Protein AF-A0A4Y1ZFQ8-F1 (afdb_monomer)

pLDDT: mean 80.79, std 16.26, range [36.59, 94.06]

Solvent-accessible surface area (backbone atoms only — not comparable to full-atom values): 6389 Å² total; per-residue (Å²): 120,57,72,33,38,82,96,72,50,52,81,78,64,84,79,82,72,90,57,74,38,73,63,49,75,68,50,59,64,45,49,62,57,51,48,56,48,35,80,74,69,58,71,90,78,86,86,66,82,57,92,57,80,79,56,92,84,35,28,79,52,72,47,91,36,95,84,68,42,76,68,39,11,35,29,41,88,83,43,89,67,49,71,76,59,53,71,81,63,62,66,56,83,80,69,60,128

Mean predicted aligned error: 6.95 Å

Organism: NCBI:txid2078

Nearest PDB structures (foldseek):
  5y37-assembly1_B  TM=9.703E-01  e=4.350E-09  Streptococcus agalactiae NEM316
  3l4s-assembly1_R  TM=9.643E-01  e=1.137E-08  Staphylococcus aureus subsp. aureus MRSA252
  3lc7-assembly1_Q  TM=9.634E-01  e=1.696E-08  Staphylococcus aureus subsp. aureus MRSA252
  3ksz-assembly1_Q  TM=9.686E-01  e=2.970E-08  Staphylococcus aureus subsp. aureus MRSA252
  5ld5-assembly1_B  TM=9.590E-01  e=1.472E-07  Fannyhessea vaginae DSM 15829

InterPro domains:
  IPR020829 Glyceraldehyde 3-phosphate dehydrogenase, catalytic domain [PF02800] (30-78)
  IPR020830 Glyceraldehyde 3-phosphate dehydrogenase, active site [PS00071] (23-30)
  IPR020831 Glyceraldehyde/Erythrose phosphate dehydrogenase family [PR00078] (19-37)
  IPR020831 Glyceraldehyde/Erythrose phosphate dehydrogenase family [PR00078] (46-62)
  IPR020831 Glyceraldehyde/Erythrose phosphate dehydrogenase family [PTHR43148] (2-78)
  IPR036291 NAD(P)-binding domain superfamily [SSF51735] (2-47)

Radius of gyration: 16.67 Å; Cα contacts (8 Å, |Δi|>4): 95; chains: 1; bounding box: 38×34×39 Å

Sequence (97 aa):
MKTVVYNVNNDTLDGSETVISGASCTTNSLAPVAKVLNDKFGIEKGLMTTVHAYTGDQMTLDGPHRGGDLRRARAAAETSFQLLQALQQPLHLLFLN

Secondary structure (DSSP, 8-state):
-EE--TTTSGGG--S--S-EE---HHHHHHHHHHHHHHHHH--S-------PPP-TTS-SSS---TT--TTTTS-TTT----------S-THHHH--

Foldseek 3Di:
DAADAPPQPPVVDPPPDPDYHPDDPVCNVCRVVCRVCCVPPNDPDDWDWDQDQFDPQADCDQDQRPVNPNLSNHNRPPDSSPPRVTCPVPCCSRDPD

Structure (mmCIF, N/CA/C/O backbone):
data_AF-A0A4Y1ZFQ8-F1
#
_entry.id   AF-A0A4Y1ZFQ8-F1
#
loop_
_atom_site.group_PDB
_atom_site.id
_atom_site.type_symbol
_atom_site.label_atom_id
_atom_site.label_alt_id
_atom_site.label_comp_id
_atom_site.label_asym_id
_atom_site.label_entity_id
_atom_site.label_seq_id
_atom_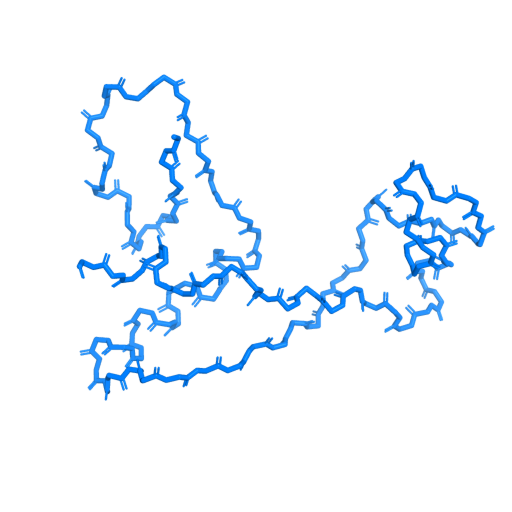site.pdbx_PDB_ins_code
_atom_site.Cartn_x
_atom_site.Cartn_y
_atom_site.Cartn_z
_atom_site.occupancy
_atom_site.B_iso_or_equiv
_atom_site.auth_seq_id
_atom_site.auth_comp_id
_atom_site.auth_asym_id
_atom_site.auth_atom_id
_atom_site.pdbx_PDB_model_num
ATOM 1 N N . MET A 1 1 ? 2.600 10.980 12.683 1.00 78.19 1 MET A N 1
ATOM 2 C CA . MET A 1 1 ? 1.833 11.235 11.445 1.00 78.19 1 MET A CA 1
ATOM 3 C C . MET A 1 1 ? 0.748 10.179 11.356 1.00 78.19 1 MET A C 1
ATOM 5 O O . MET A 1 1 ? 1.088 9.001 11.386 1.00 78.19 1 MET A O 1
ATOM 9 N N . LYS A 1 2 ? -0.528 10.580 11.325 1.00 83.88 2 LYS A N 1
ATOM 10 C CA . LYS A 1 2 ? -1.650 9.635 11.214 1.00 83.88 2 LYS A CA 1
ATOM 11 C C . LYS A 1 2 ? -1.730 9.104 9.774 1.00 83.88 2 LYS A C 1
ATOM 13 O O . LYS A 1 2 ? -1.509 9.872 8.836 1.00 83.88 2 LYS A O 1
ATOM 18 N N . THR A 1 3 ? -1.994 7.806 9.610 1.00 88.12 3 THR A N 1
ATOM 19 C CA . THR A 1 3 ? -2.207 7.166 8.299 1.00 88.12 3 THR A CA 1
ATOM 20 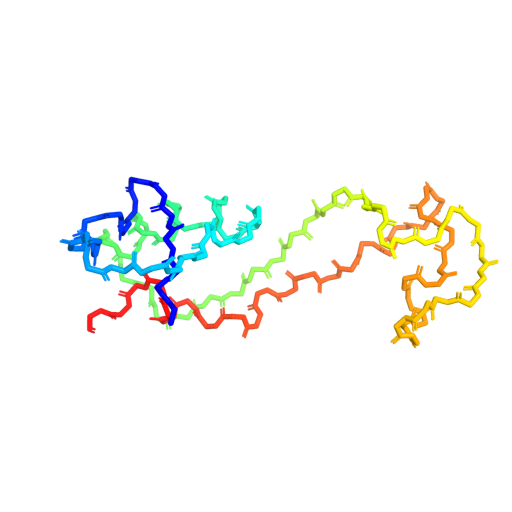C C . THR A 1 3 ? -3.682 6.841 8.152 1.00 88.12 3 THR A C 1
ATOM 22 O O . THR A 1 3 ? -4.236 6.119 8.979 1.00 88.12 3 THR A O 1
ATOM 25 N N . VAL A 1 4 ? -4.309 7.379 7.113 1.00 89.75 4 VAL A N 1
ATOM 26 C CA . VAL A 1 4 ? -5.760 7.366 6.961 1.00 89.75 4 VAL A CA 1
ATOM 27 C C . VAL A 1 4 ? -6.155 6.716 5.647 1.00 89.75 4 VAL A C 1
ATOM 29 O O . VAL A 1 4 ? -5.660 7.081 4.582 1.00 89.75 4 VAL A O 1
ATOM 32 N N . VAL A 1 5 ? -7.090 5.777 5.747 1.00 89.56 5 VAL A N 1
ATOM 33 C CA . VAL A 1 5 ? -7.863 5.213 4.647 1.00 89.56 5 VAL A CA 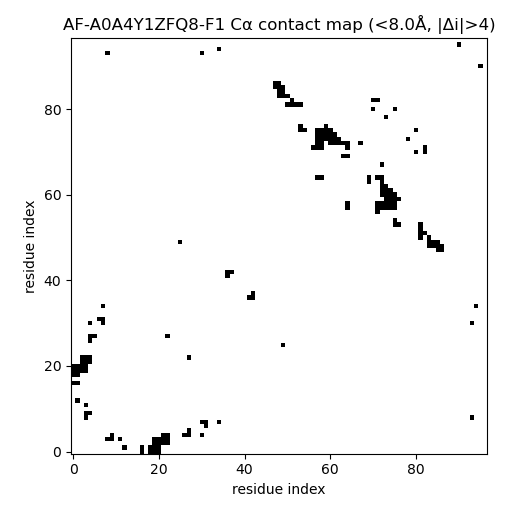1
ATOM 34 C C . VAL A 1 5 ? -9.306 5.677 4.818 1.00 89.56 5 VAL A C 1
ATOM 36 O O . VAL A 1 5 ? -9.946 5.456 5.850 1.00 89.56 5 VAL A O 1
ATOM 39 N N . TYR A 1 6 ? -9.820 6.344 3.791 1.00 90.44 6 TYR A N 1
ATOM 40 C CA . TYR A 1 6 ? -11.170 6.894 3.808 1.00 90.44 6 TYR A CA 1
ATOM 41 C C . TYR A 1 6 ? -12.227 5.785 3.959 1.00 90.44 6 TYR A C 1
ATOM 43 O O . TYR A 1 6 ? -12.099 4.721 3.357 1.00 90.44 6 TYR A O 1
ATOM 51 N N . ASN A 1 7 ? -13.262 6.030 4.767 1.00 89.06 7 ASN A N 1
ATOM 52 C CA . ASN A 1 7 ? -14.303 5.075 5.179 1.00 89.06 7 ASN A CA 1
ATOM 53 C C . ASN A 1 7 ? -13.817 3.844 5.969 1.00 89.06 7 ASN A C 1
ATOM 55 O O . ASN A 1 7 ? -14.602 2.924 6.205 1.00 89.06 7 ASN A O 1
ATOM 59 N N . VAL A 1 8 ? -12.550 3.810 6.393 1.00 88.31 8 VAL A N 1
ATOM 60 C CA . VAL A 1 8 ? -12.008 2.740 7.245 1.00 88.31 8 VAL A CA 1
ATOM 61 C C . VAL A 1 8 ? -11.636 3.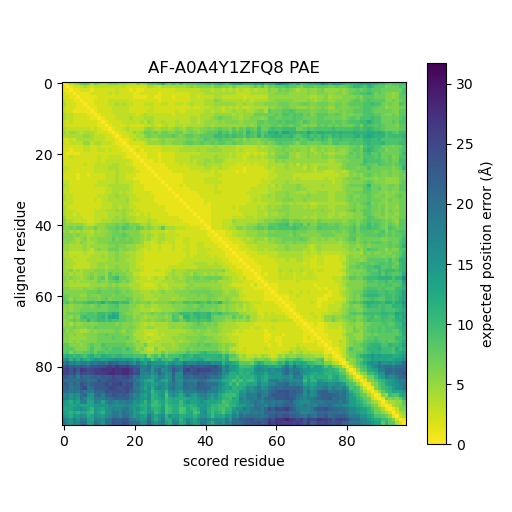276 8.624 1.00 88.31 8 VAL A C 1
ATOM 63 O O . VAL A 1 8 ? -12.081 2.699 9.611 1.00 88.31 8 VAL A O 1
ATOM 66 N N . ASN A 1 9 ? -10.841 4.351 8.687 1.00 89.06 9 ASN A N 1
ATOM 67 C CA . ASN A 1 9 ? -10.334 4.933 9.941 1.00 89.06 9 ASN A CA 1
ATOM 68 C C . ASN A 1 9 ? -10.198 6.472 9.888 1.00 89.06 9 ASN A C 1
ATOM 70 O O . ASN A 1 9 ? -9.376 7.069 10.587 1.00 89.06 9 ASN A O 1
ATOM 74 N N . ASN A 1 10 ? -10.949 7.138 9.007 1.00 88.62 10 ASN A N 1
ATOM 75 C CA . ASN A 1 10 ? -10.903 8.598 8.845 1.00 88.62 10 ASN A CA 1
ATOM 76 C C . ASN A 1 10 ? -11.534 9.376 10.009 1.00 88.62 10 ASN A C 1
ATOM 78 O O . ASN A 1 10 ? -11.353 10.584 10.098 1.00 88.62 10 ASN A O 1
ATOM 82 N N . ASP A 1 11 ? -12.264 8.693 10.880 1.00 90.81 11 ASP A N 1
ATOM 83 C CA . ASP A 1 11 ? -12.769 9.177 12.164 1.00 90.81 11 ASP A CA 1
ATOM 84 C C . ASP A 1 11 ? -11.660 9.435 13.198 1.00 90.81 11 ASP A C 1
ATOM 86 O O . ASP A 1 11 ? -11.875 10.162 14.162 1.00 90.81 11 ASP A O 1
ATOM 90 N N . THR A 1 12 ? -10.452 8.904 12.983 1.00 87.94 12 THR A N 1
ATOM 91 C CA . THR A 1 12 ? -9.287 9.154 13.851 1.00 87.94 12 THR A CA 1
ATOM 92 C C . THR A 1 12 ? -8.689 10.556 13.699 1.00 87.94 12 THR A C 1
ATOM 94 O O . THR A 1 12 ? -7.794 10.921 14.468 1.00 87.94 12 THR A O 1
ATOM 97 N N . LEU A 1 13 ? -9.145 11.329 12.708 1.00 89.31 13 LEU A N 1
ATOM 98 C CA . LEU A 1 13 ? -8.715 12.705 12.478 1.00 89.31 13 LEU A CA 1
ATOM 99 C C . LEU A 1 13 ? -9.491 13.657 13.389 1.00 89.31 13 LEU A C 1
ATOM 101 O O . LEU A 1 13 ? -10.711 13.758 13.292 1.00 89.31 13 LEU A O 1
ATOM 105 N N . ASP A 1 14 ? -8.768 14.371 14.249 1.00 90.75 14 ASP A N 1
ATOM 106 C CA . ASP A 1 14 ? -9.339 15.347 15.188 1.00 90.75 14 ASP A CA 1
ATOM 107 C C . ASP A 1 14 ? -9.183 16.801 14.698 1.00 90.75 14 ASP A C 1
ATOM 109 O O . ASP A 1 14 ? -9.738 17.725 15.293 1.00 90.75 14 ASP A O 1
ATOM 113 N N . GLY A 1 15 ? -8.471 17.009 13.585 1.00 89.75 15 GLY A N 1
ATOM 114 C CA . GLY A 1 15 ? -8.256 18.314 12.964 1.00 89.75 15 GLY A CA 1
ATOM 115 C C . GLY A 1 15 ? -7.091 19.098 13.566 1.00 89.75 15 GLY A C 1
ATOM 116 O O . GLY A 1 15 ? -6.778 20.182 13.073 1.00 89.75 15 GLY A O 1
ATOM 117 N N . SER A 1 16 ? -6.427 18.571 14.600 1.00 93.81 16 SER A N 1
ATOM 118 C CA . SER A 1 16 ? -5.196 19.152 15.148 1.00 93.81 16 SER A CA 1
ATOM 119 C C . SER A 1 16 ? -3.955 18.799 14.321 1.00 93.81 16 SER A C 1
ATOM 121 O O . SER A 1 16 ? -2.879 19.370 14.523 1.00 93.81 16 SER A O 1
ATOM 123 N N . GLU A 1 17 ? -4.074 17.852 13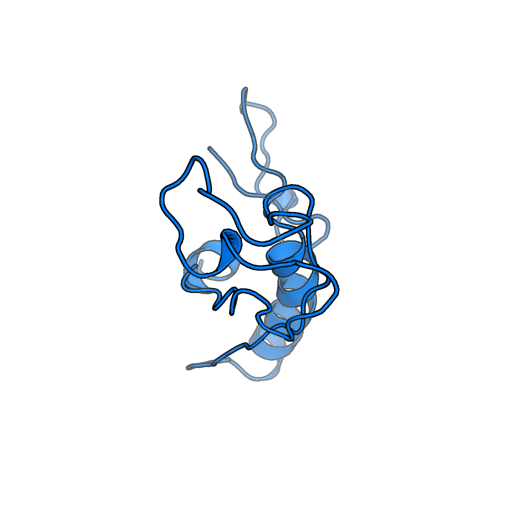.388 1.00 90.50 17 GLU A N 1
ATOM 124 C CA . GLU A 1 17 ? -2.949 17.340 12.626 1.00 90.50 17 GLU A CA 1
ATOM 125 C C . GLU A 1 17 ? -2.522 18.310 11.530 1.00 90.50 17 GLU A C 1
ATOM 127 O O . GLU A 1 17 ? -3.290 18.705 10.657 1.00 90.50 17 GLU A O 1
ATOM 132 N N . THR A 1 18 ? -1.233 18.620 11.514 1.00 93.94 18 THR A N 1
ATOM 133 C CA . THR A 1 18 ? -0.620 19.448 10.471 1.00 93.94 18 THR A CA 1
ATOM 134 C C . THR A 1 18 ? -0.172 18.633 9.259 1.00 93.94 18 THR A C 1
ATOM 136 O O . THR A 1 18 ? -0.052 19.172 8.162 1.00 93.94 18 THR A O 1
ATOM 139 N N . VAL A 1 19 ? 0.087 17.333 9.444 1.00 93.19 19 VAL A N 1
ATOM 140 C CA . VAL A 1 19 ? 0.545 16.415 8.393 1.00 93.19 19 VAL A CA 1
ATOM 141 C C . VAL A 1 19 ? -0.079 15.035 8.591 1.00 93.19 19 VAL A C 1
ATOM 143 O O . VAL A 1 19 ? 0.051 14.418 9.655 1.00 93.19 19 VAL A O 1
ATOM 146 N N . ILE A 1 20 ? -0.695 14.523 7.525 1.00 90.75 20 ILE A N 1
ATOM 147 C CA . ILE A 1 20 ? -1.317 13.197 7.460 1.00 90.75 20 ILE A CA 1
ATOM 148 C C . ILE A 1 20 ? -0.788 12.406 6.256 1.00 90.75 20 ILE A C 1
ATOM 150 O O . ILE A 1 20 ? -0.341 12.985 5.267 1.00 90.75 20 ILE A O 1
ATOM 154 N N . SER A 1 21 ? -0.854 11.077 6.331 1.00 89.75 21 SER A N 1
ATOM 155 C CA . SER A 1 21 ? -0.583 10.175 5.209 1.00 89.75 21 SER A CA 1
ATOM 156 C C . SER A 1 21 ? -1.887 9.560 4.710 1.00 89.75 21 SER A C 1
ATOM 158 O O . SER A 1 21 ? -2.613 8.952 5.489 1.00 89.75 21 SER A O 1
ATOM 160 N N . GLY A 1 22 ? -2.160 9.648 3.408 1.00 89.50 22 GLY A N 1
ATOM 161 C CA . GLY A 1 22 ? -3.301 8.975 2.763 1.00 89.50 22 GLY A CA 1
ATOM 162 C C . GLY A 1 22 ? -3.093 7.476 2.504 1.00 89.50 22 GLY A C 1
ATOM 163 O O . GLY A 1 22 ? -3.794 6.889 1.679 1.00 89.50 22 GLY A O 1
ATOM 164 N N . ALA A 1 23 ? -2.096 6.870 3.156 1.00 89.06 23 ALA A N 1
ATOM 165 C CA . ALA A 1 23 ? -1.642 5.505 2.919 1.00 89.06 23 ALA A CA 1
ATOM 166 C C . ALA A 1 23 ? -1.185 5.244 1.465 1.00 89.06 23 ALA A C 1
ATOM 168 O O . ALA A 1 23 ? -1.028 6.155 0.652 1.00 89.06 23 ALA A O 1
ATOM 169 N N . SER A 1 24 ? -0.902 3.979 1.146 1.00 87.88 24 SER A N 1
ATOM 170 C CA . SER A 1 24 ? -0.545 3.545 -0.213 1.00 87.88 24 SER A CA 1
ATOM 171 C C . SER A 1 24 ? -1.776 3.090 -1.008 1.00 87.88 24 SER A C 1
ATOM 173 O O . SER A 1 24 ? -2.821 2.790 -0.426 1.00 87.88 24 SER A O 1
ATOM 175 N N . CYS A 1 25 ? -1.655 2.968 -2.334 1.00 88.44 25 CYS A N 1
ATOM 176 C CA . CYS A 1 25 ? -2.693 2.377 -3.193 1.00 88.44 25 CYS A CA 1
ATOM 177 C C . CYS A 1 25 ? -3.090 0.964 -2.730 1.00 88.44 25 CYS A C 1
ATOM 179 O O . CYS A 1 25 ? -4.272 0.666 -2.562 1.00 88.44 25 CYS A O 1
ATOM 181 N N . THR A 1 26 ? -2.100 0.119 -2.441 1.00 85.88 26 THR A N 1
ATOM 182 C CA . THR A 1 26 ? -2.300 -1.256 -1.970 1.00 85.88 26 THR A CA 1
ATOM 183 C C . THR A 1 26 ? -2.994 -1.288 -0.607 1.00 85.88 26 THR A C 1
ATOM 185 O O . THR A 1 26 ? -3.883 -2.106 -0.380 1.00 85.88 26 THR A O 1
ATOM 188 N N . THR A 1 27 ? -2.650 -0.360 0.291 1.00 86.56 27 THR A N 1
ATOM 189 C CA . THR A 1 27 ? -3.312 -0.225 1.596 1.00 86.56 27 THR A CA 1
ATOM 190 C C . THR A 1 27 ? -4.782 0.152 1.444 1.00 86.56 27 THR A C 1
ATOM 192 O O . THR A 1 27 ? -5.632 -0.483 2.058 1.00 86.56 27 THR A O 1
ATOM 195 N N . ASN A 1 28 ? -5.089 1.137 0.596 1.00 87.81 28 ASN A N 1
ATOM 196 C CA . ASN A 1 28 ? -6.466 1.554 0.331 1.00 87.81 28 ASN A CA 1
ATOM 197 C C . ASN A 1 28 ? -7.304 0.424 -0.292 1.00 87.81 28 ASN A C 1
ATOM 199 O O . ASN A 1 28 ? -8.490 0.315 -0.002 1.00 87.81 28 ASN A O 1
ATOM 203 N N . SER A 1 29 ? -6.693 -0.443 -1.107 1.00 87.62 29 SER A N 1
ATOM 204 C CA . SER A 1 29 ? -7.376 -1.607 -1.682 1.00 87.62 29 SER A CA 1
ATOM 205 C C . SER A 1 29 ? -7.639 -2.716 -0.655 1.00 87.62 29 SER A C 1
ATOM 207 O O . SER A 1 29 ? -8.738 -3.267 -0.624 1.00 87.62 29 SER A O 1
ATOM 209 N N . LEU A 1 30 ? -6.663 -3.042 0.201 1.00 88.88 30 LEU A N 1
ATOM 210 C CA . LEU A 1 30 ? -6.798 -4.151 1.153 1.00 88.88 30 LEU A CA 1
ATOM 211 C C . LEU A 1 30 ? -7.639 -3.790 2.380 1.00 88.88 30 LEU A C 1
ATOM 213 O O . LEU A 1 30 ? -8.377 -4.631 2.892 1.00 88.88 30 LEU A O 1
ATOM 217 N N . ALA A 1 31 ? -7.511 -2.562 2.877 1.00 88.25 31 ALA A N 1
ATOM 218 C CA . ALA A 1 31 ? -8.082 -2.165 4.153 1.00 88.25 31 ALA A CA 1
ATOM 219 C C . ALA A 1 31 ? -9.606 -2.406 4.294 1.00 88.25 31 ALA A C 1
ATOM 221 O O . ALA A 1 31 ? -10.007 -3.020 5.283 1.00 88.25 31 ALA A O 1
ATOM 222 N N . P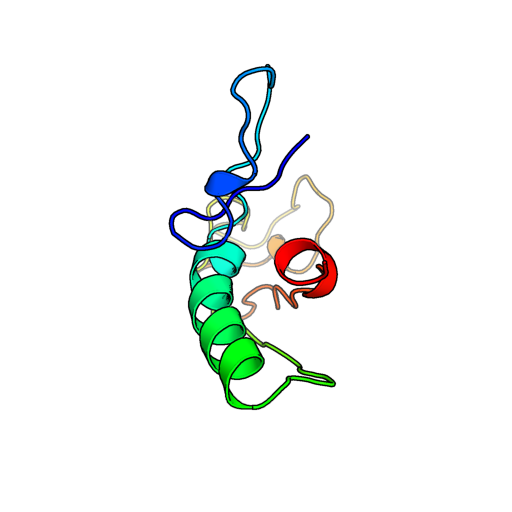RO A 1 32 ? -10.479 -2.025 3.341 1.00 90.56 32 PRO A N 1
ATOM 223 C CA . PRO A 1 32 ? -11.914 -2.292 3.477 1.00 90.56 32 PRO A CA 1
ATOM 224 C C . PRO A 1 32 ? -12.238 -3.794 3.498 1.00 90.56 32 PRO A C 1
ATOM 226 O O . PRO A 1 32 ? -13.109 -4.226 4.251 1.00 90.56 32 PRO A O 1
ATOM 229 N N . VAL A 1 33 ? -11.508 -4.605 2.724 1.00 90.56 33 VAL A N 1
ATOM 230 C CA . VAL A 1 33 ? -11.691 -6.065 2.689 1.00 90.56 33 VAL A CA 1
ATOM 231 C C . VAL A 1 33 ? -11.286 -6.685 4.025 1.00 90.56 33 VAL A C 1
ATOM 233 O O . VAL A 1 33 ? -12.049 -7.452 4.613 1.00 90.56 33 VAL A O 1
ATOM 236 N N . ALA A 1 34 ? -10.109 -6.314 4.532 1.00 88.62 34 ALA A N 1
ATOM 237 C CA . ALA A 1 34 ? -9.609 -6.785 5.817 1.00 88.62 34 ALA A CA 1
ATOM 238 C C . ALA A 1 34 ? -10.532 -6.381 6.975 1.00 88.62 34 ALA A C 1
ATOM 240 O O . ALA A 1 34 ? -10.806 -7.215 7.836 1.00 88.62 34 ALA A O 1
ATOM 241 N N . LYS A 1 35 ? -11.070 -5.152 6.960 1.00 88.06 35 LYS A N 1
ATOM 242 C CA . LYS A 1 35 ? -12.018 -4.669 7.972 1.00 88.06 35 LYS A CA 1
ATOM 243 C C . LYS A 1 35 ? -13.256 -5.558 8.055 1.00 88.06 35 LYS A C 1
ATOM 245 O O . LYS A 1 35 ? -13.591 -6.049 9.125 1.00 88.06 35 LYS A O 1
ATOM 250 N N . VAL A 1 36 ? -13.915 -5.803 6.921 1.00 90.94 36 VAL A N 1
ATOM 251 C CA . VAL A 1 36 ? -15.149 -6.606 6.880 1.00 90.94 36 VAL A CA 1
ATOM 252 C C . VAL A 1 36 ? -14.894 -8.038 7.343 1.00 90.94 36 VAL A C 1
ATOM 254 O O . VAL A 1 36 ? -15.682 -8.585 8.111 1.00 90.94 36 VAL A O 1
ATOM 257 N N . LEU A 1 37 ? -13.794 -8.646 6.894 1.00 89.75 37 LEU A N 1
ATOM 258 C CA . LEU A 1 37 ? -13.433 -10.004 7.290 1.00 89.75 37 LEU A CA 1
ATOM 259 C C . LEU A 1 37 ? -13.115 -10.095 8.788 1.00 89.75 37 LEU A C 1
ATOM 261 O O . LEU A 1 37 ? -13.581 -11.018 9.452 1.00 89.75 37 LEU A O 1
ATOM 265 N N . ASN A 1 38 ? -12.373 -9.128 9.329 1.00 89.44 38 ASN A N 1
ATOM 266 C CA . ASN A 1 38 ? -12.038 -9.100 10.746 1.00 89.44 38 ASN A CA 1
ATOM 267 C C . ASN A 1 38 ? -13.274 -8.867 11.626 1.00 89.44 38 ASN A C 1
ATOM 269 O O . ASN A 1 38 ? -13.489 -9.619 12.570 1.00 89.44 38 ASN A O 1
ATOM 273 N N . ASP A 1 39 ? -14.124 -7.897 11.276 1.00 89.44 39 ASP A N 1
ATOM 274 C CA . ASP A 1 39 ? -15.330 -7.551 12.042 1.00 89.44 39 ASP A CA 1
ATOM 275 C C . ASP A 1 39 ? -16.356 -8.700 12.083 1.00 89.44 39 ASP A C 1
ATOM 277 O O . ASP A 1 39 ? -17.162 -8.787 13.009 1.00 89.44 39 ASP A O 1
ATOM 281 N N . LYS A 1 40 ? -16.370 -9.569 11.062 1.00 94.06 40 LYS A N 1
ATOM 282 C CA . LYS A 1 40 ? -17.329 -10.681 10.949 1.00 94.06 40 LYS A CA 1
ATOM 283 C C . LYS A 1 40 ? -16.793 -12.020 11.435 1.00 94.06 40 LYS A C 1
ATOM 285 O O . LYS A 1 40 ? -17.573 -12.803 11.970 1.00 94.06 40 LYS A O 1
ATOM 290 N N . PHE A 1 41 ? -15.512 -12.298 11.213 1.00 91.44 41 PHE A N 1
ATOM 291 C CA . PHE A 1 41 ? -14.952 -13.637 11.406 1.00 91.44 41 PHE A CA 1
ATOM 292 C C . PHE A 1 41 ? -13.745 -13.669 12.346 1.00 91.44 41 PHE A C 1
ATOM 294 O O . PHE A 1 41 ? -13.432 -14.736 12.860 1.00 91.44 41 PHE A O 1
ATOM 301 N N . GLY A 1 42 ? -13.102 -12.524 12.597 1.00 89.75 42 GLY A N 1
ATOM 302 C CA . GLY A 1 42 ? -11.844 -12.436 13.337 1.00 89.75 42 GLY A CA 1
ATOM 303 C C . GLY A 1 42 ? -10.669 -12.987 12.526 1.00 89.75 42 GLY A C 1
ATOM 304 O O . GLY A 1 42 ? -10.582 -14.184 12.261 1.00 89.75 42 GLY A O 1
ATOM 305 N N . ILE A 1 43 ? -9.739 -12.122 12.115 1.00 84.94 43 ILE A N 1
ATOM 306 C CA . ILE A 1 43 ? -8.519 -12.555 11.420 1.00 84.94 43 ILE A CA 1
ATOM 307 C C . ILE A 1 43 ? -7.403 -12.730 12.450 1.00 84.94 43 ILE A C 1
ATOM 309 O O . ILE A 1 43 ? -6.940 -11.755 13.033 1.00 84.94 43 ILE A O 1
ATOM 313 N N . GLU A 1 44 ? -6.899 -13.954 12.620 1.00 85.12 44 GLU A N 1
ATOM 314 C CA . GLU A 1 44 ? -5.707 -14.186 13.448 1.00 85.12 44 GLU A CA 1
ATOM 315 C C . GLU A 1 44 ? -4.407 -13.894 12.685 1.00 85.12 44 GLU A C 1
ATOM 317 O O . GLU A 1 44 ? -3.490 -13.261 13.210 1.00 85.12 44 GLU A O 1
ATOM 322 N N . LYS A 1 45 ? -4.298 -14.381 11.441 1.00 82.38 45 LYS A N 1
ATOM 323 C CA . LYS A 1 45 ? -3.111 -14.250 10.579 1.00 82.38 45 LYS A CA 1
ATOM 324 C C . LYS A 1 45 ? -3.523 -14.246 9.107 1.00 82.38 45 LYS A C 1
ATOM 326 O O . LYS A 1 45 ? -4.487 -14.905 8.730 1.00 82.38 45 LYS A O 1
ATOM 331 N N . GLY A 1 46 ? -2.758 -13.554 8.262 1.00 79.62 46 GLY A N 1
ATOM 332 C CA . GLY A 1 46 ? -2.988 -13.517 6.819 1.00 79.62 46 GLY A CA 1
ATOM 333 C C . GLY A 1 46 ? -1.725 -13.161 6.039 1.00 79.62 46 GLY A C 1
ATOM 334 O O . GLY A 1 46 ? -0.864 -12.435 6.531 1.00 79.62 46 GLY A O 1
ATOM 335 N N . LEU A 1 47 ? -1.626 -13.681 4.817 1.00 83.50 47 LEU A N 1
ATOM 336 C CA . LEU A 1 47 ? -0.602 -13.321 3.838 1.00 83.50 47 LEU A CA 1
ATOM 337 C C . LEU A 1 47 ? -1.301 -12.720 2.622 1.00 83.50 47 LEU A C 1
ATOM 339 O O . LEU A 1 47 ? -2.299 -13.261 2.150 1.00 83.50 47 LEU A O 1
ATOM 343 N N . MET A 1 48 ? -0.773 -11.611 2.110 1.00 80.75 48 MET A N 1
ATOM 344 C CA . MET A 1 48 ? -1.308 -10.939 0.930 1.00 80.75 48 MET A CA 1
ATOM 345 C C . MET A 1 48 ? -0.209 -10.803 -0.117 1.00 80.75 48 MET A C 1
ATOM 347 O O . MET A 1 48 ? 0.918 -10.417 0.192 1.00 80.75 48 MET A O 1
ATOM 351 N N . THR A 1 49 ? -0.553 -11.127 -1.359 1.00 81.62 49 THR A N 1
ATOM 352 C CA . THR A 1 49 ? 0.272 -10.869 -2.538 1.00 81.62 49 THR A CA 1
ATOM 353 C C . THR A 1 49 ? -0.537 -10.018 -3.501 1.00 81.62 49 THR A C 1
ATOM 355 O O . THR A 1 49 ? -1.676 -10.358 -3.813 1.00 81.62 49 THR A O 1
ATOM 358 N N . THR A 1 50 ? 0.049 -8.916 -3.962 1.00 79.94 50 THR A N 1
ATOM 359 C CA . THR A 1 50 ? -0.561 -8.046 -4.966 1.00 79.94 50 THR A CA 1
ATOM 360 C C . THR A 1 50 ? 0.128 -8.245 -6.307 1.00 79.94 50 THR A C 1
ATOM 362 O O . THR A 1 50 ? 1.358 -8.252 -6.393 1.00 79.94 50 THR A O 1
ATOM 365 N N . VAL A 1 51 ? -0.671 -8.407 -7.357 1.00 86.00 51 VAL A N 1
ATOM 366 C CA . VAL A 1 51 ? -0.200 -8.316 -8.737 1.00 86.00 51 VAL A CA 1
ATOM 367 C C . VAL A 1 51 ? -0.389 -6.864 -9.151 1.00 86.00 51 VAL A C 1
ATOM 369 O O . VAL A 1 51 ? -1.496 -6.430 -9.460 1.00 86.00 51 VAL A O 1
ATOM 372 N N . HIS A 1 52 ? 0.691 -6.093 -9.068 1.00 85.06 52 HIS A N 1
ATOM 373 C CA . HIS A 1 52 ? 0.666 -4.647 -9.270 1.00 85.06 52 HIS A CA 1
ATOM 374 C C . HIS A 1 52 ? 1.100 -4.270 -10.696 1.00 85.06 52 HIS A C 1
ATOM 376 O O . HIS A 1 52 ? 1.954 -4.924 -11.296 1.00 85.06 52 HIS A O 1
ATOM 382 N N . ALA A 1 53 ? 0.544 -3.191 -11.248 1.00 86.38 53 ALA A N 1
ATOM 383 C CA . ALA A 1 53 ? 1.066 -2.606 -12.483 1.00 86.38 53 ALA A CA 1
ATOM 384 C C . ALA A 1 53 ? 2.490 -2.062 -12.263 1.00 86.38 53 ALA A C 1
ATOM 386 O O . ALA A 1 53 ? 2.844 -1.688 -11.141 1.00 86.38 53 ALA A O 1
ATOM 387 N N . TYR A 1 54 ? 3.318 -1.981 -13.305 1.00 86.19 54 TYR A N 1
ATOM 388 C CA . TYR A 1 54 ? 4.603 -1.303 -13.143 1.00 86.19 54 TYR A CA 1
ATOM 389 C C . TYR A 1 54 ? 4.394 0.194 -12.865 1.00 86.19 54 TYR A C 1
ATOM 391 O O . TYR A 1 54 ? 3.367 0.776 -13.221 1.00 86.19 54 TYR A O 1
ATOM 399 N N . THR A 1 55 ? 5.356 0.827 -12.200 1.00 89.25 55 THR A N 1
ATOM 400 C CA . THR A 1 55 ? 5.280 2.254 -11.837 1.00 89.25 55 THR A CA 1
ATOM 401 C C . THR A 1 55 ? 6.473 3.030 -12.385 1.00 89.25 55 THR A C 1
ATOM 403 O O . THR A 1 55 ? 7.451 2.438 -12.833 1.00 89.25 55 THR A O 1
ATOM 406 N N . GLY A 1 56 ? 6.420 4.365 -12.323 1.00 88.06 56 GLY A N 1
ATOM 407 C CA . GLY A 1 56 ? 7.505 5.235 -12.798 1.00 88.06 56 GLY A CA 1
ATOM 408 C C . GLY A 1 56 ? 8.816 5.133 -12.008 1.00 88.06 56 GLY A C 1
ATOM 409 O O . GLY A 1 56 ? 9.808 5.729 -12.408 1.00 88.06 56 GLY A O 1
ATOM 410 N N . ASP A 1 57 ? 8.834 4.392 -10.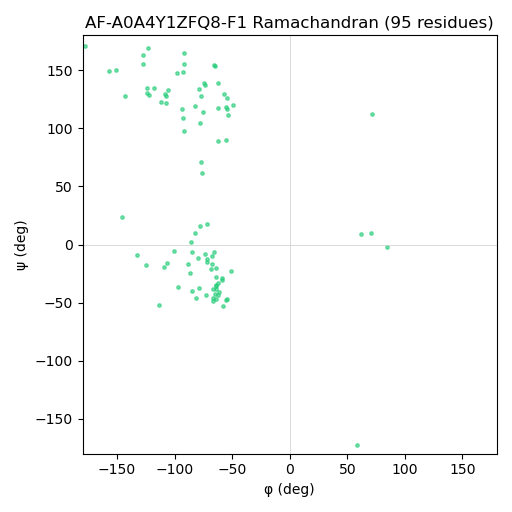898 1.00 89.06 57 ASP A N 1
ATOM 411 C CA . ASP A 1 57 ? 10.063 4.089 -10.162 1.00 89.06 57 ASP A CA 1
ATOM 412 C C . ASP A 1 57 ? 10.807 2.863 -10.729 1.00 89.06 57 ASP A C 1
ATOM 414 O O . ASP A 1 57 ? 11.914 2.565 -10.295 1.00 89.06 57 ASP A O 1
ATOM 418 N N . GLN A 1 58 ? 10.237 2.140 -11.697 1.00 88.31 58 GLN A N 1
ATOM 419 C CA . GLN A 1 58 ? 10.941 1.075 -12.418 1.00 88.31 58 GLN A CA 1
ATOM 420 C C . GLN A 1 58 ? 11.595 1.620 -13.690 1.00 88.31 58 GLN A C 1
ATOM 422 O O . GLN A 1 58 ? 11.081 2.541 -14.327 1.00 88.31 58 GLN A O 1
ATOM 427 N N . MET A 1 59 ? 12.727 1.033 -14.076 1.00 89.75 59 MET A N 1
ATOM 428 C CA . MET A 1 59 ? 13.441 1.439 -15.284 1.00 89.75 59 MET A CA 1
ATOM 429 C C . MET A 1 59 ? 12.698 0.969 -16.544 1.00 89.75 59 MET A C 1
ATOM 431 O O . MET A 1 59 ? 12.216 -0.159 -16.619 1.00 89.75 59 MET A O 1
ATOM 435 N N . THR A 1 60 ? 12.603 1.823 -17.565 1.00 91.25 60 THR A N 1
ATOM 436 C CA . THR A 1 60 ? 11.952 1.462 -18.839 1.00 91.25 60 THR A CA 1
ATOM 437 C C . THR A 1 60 ? 12.724 0.380 -19.593 1.00 91.25 60 THR A C 1
ATOM 439 O O . THR A 1 60 ? 12.122 -0.528 -20.158 1.00 91.25 60 THR A O 1
ATOM 442 N N . LEU A 1 61 ? 14.052 0.451 -19.546 1.00 91.38 61 LEU A N 1
ATOM 443 C CA . LEU A 1 61 ? 14.997 -0.555 -20.023 1.00 91.38 61 LEU A CA 1
ATOM 444 C C . LEU A 1 61 ? 15.977 -0.888 -18.896 1.00 91.38 61 LEU A C 1
ATOM 446 O O . LEU A 1 61 ? 16.110 -0.115 -17.951 1.00 91.38 61 LEU A O 1
ATOM 450 N N . ASP A 1 62 ? 16.682 -2.011 -19.004 1.00 92.62 62 ASP A N 1
ATOM 451 C CA . ASP A 1 62 ? 17.668 -2.422 -18.002 1.00 92.62 62 ASP A CA 1
ATOM 452 C C . ASP A 1 62 ? 18.718 -1.322 -17.751 1.00 92.62 62 ASP A C 1
ATOM 454 O O . ASP A 1 62 ? 19.375 -0.842 -18.678 1.00 92.62 62 ASP A O 1
ATOM 458 N N . GLY A 1 63 ? 18.903 -0.931 -16.489 1.00 92.06 63 GLY A N 1
ATOM 459 C CA . GLY A 1 63 ? 19.868 0.101 -16.125 1.00 92.06 63 GLY A CA 1
ATOM 460 C C . GLY A 1 63 ? 19.967 0.360 -14.620 1.00 92.06 63 GLY A C 1
ATOM 461 O O . GLY A 1 63 ? 19.164 -0.154 -13.844 1.00 92.06 63 GLY A O 1
ATOM 462 N N . PRO A 1 64 ? 20.953 1.155 -14.171 1.00 92.31 64 PRO A N 1
ATOM 463 C CA . PRO A 1 64 ? 21.155 1.417 -12.750 1.00 92.31 64 PRO A CA 1
ATOM 464 C C . PRO A 1 64 ? 19.950 2.137 -12.126 1.00 92.31 64 PRO A C 1
ATOM 466 O O . PRO A 1 64 ? 19.636 3.269 -12.493 1.00 92.31 64 PRO A O 1
ATOM 469 N N . HIS A 1 65 ? 19.288 1.501 -11.154 1.00 93.25 65 HIS A N 1
ATOM 470 C CA . HIS A 1 65 ? 18.222 2.135 -10.374 1.00 93.25 65 HIS A CA 1
ATOM 471 C C . HIS A 1 65 ? 18.821 3.039 -9.293 1.00 93.25 65 HIS A C 1
ATOM 473 O O . HIS A 1 65 ? 19.717 2.626 -8.556 1.00 93.25 65 HIS A O 1
ATOM 479 N N . ARG A 1 66 ? 18.305 4.266 -9.153 1.00 89.88 66 ARG A N 1
ATOM 480 C CA . ARG A 1 66 ? 18.822 5.270 -8.201 1.00 89.88 66 ARG A CA 1
ATOM 481 C C . ARG A 1 66 ? 18.798 4.797 -6.742 1.00 89.88 66 ARG A C 1
ATOM 483 O O . ARG A 1 66 ? 19.625 5.229 -5.949 1.00 89.88 66 ARG A O 1
ATOM 490 N N . GLY A 1 67 ? 17.847 3.937 -6.386 1.00 89.69 67 GLY A N 1
ATOM 491 C CA . GLY A 1 67 ? 17.719 3.348 -5.052 1.00 89.69 67 GLY A CA 1
ATOM 492 C C . GLY A 1 67 ? 18.559 2.087 -4.837 1.00 89.69 67 GLY A C 1
ATOM 493 O O . GLY A 1 67 ? 18.448 1.477 -3.780 1.00 89.69 67 GLY A O 1
ATOM 494 N N . GLY A 1 68 ? 19.356 1.666 -5.826 1.00 89.75 68 GLY A N 1
ATOM 495 C CA . GLY A 1 68 ? 20.151 0.437 -5.761 1.00 89.75 68 GLY A CA 1
ATOM 496 C C . GLY A 1 68 ? 19.324 -0.854 -5.824 1.00 89.75 68 GLY A C 1
ATOM 497 O O . GLY A 1 68 ? 19.865 -1.936 -5.603 1.00 89.75 68 GLY A O 1
ATOM 498 N N . ASP A 1 69 ? 18.024 -0.772 -6.123 1.00 87.56 69 ASP A N 1
ATOM 499 C CA . ASP A 1 69 ? 17.151 -1.941 -6.221 1.00 87.56 69 ASP A CA 1
ATOM 500 C C . ASP A 1 69 ? 17.378 -2.657 -7.562 1.00 87.56 69 ASP A C 1
ATOM 502 O O . ASP A 1 69 ? 16.932 -2.219 -8.625 1.00 87.56 69 ASP A O 1
ATOM 506 N N . LEU A 1 70 ? 18.075 -3.795 -7.497 1.00 89.44 70 LEU A N 1
ATOM 507 C CA . LEU A 1 70 ? 18.432 -4.609 -8.662 1.00 89.44 70 LEU A CA 1
ATOM 508 C C . LEU A 1 70 ? 17.217 -5.203 -9.393 1.00 89.44 70 LEU A C 1
ATOM 510 O O . LEU A 1 70 ? 17.336 -5.589 -10.554 1.00 89.44 70 LEU A O 1
ATOM 514 N N . ARG A 1 71 ? 16.053 -5.300 -8.737 1.00 86.44 71 ARG A N 1
ATOM 515 C CA . ARG A 1 71 ? 14.814 -5.777 -9.366 1.00 86.44 71 ARG A CA 1
ATOM 516 C C . ARG A 1 71 ? 14.100 -4.632 -10.082 1.00 86.44 71 ARG A C 1
ATOM 518 O O . ARG A 1 71 ? 13.646 -4.827 -11.204 1.00 86.44 71 ARG A O 1
ATOM 525 N N . ARG A 1 72 ? 14.071 -3.427 -9.495 1.00 87.62 72 ARG A N 1
ATOM 526 C CA . ARG A 1 72 ? 13.549 -2.204 -10.158 1.00 87.62 72 ARG A CA 1
ATOM 527 C C . ARG A 1 72 ? 14.416 -1.719 -11.316 1.00 87.62 72 ARG A C 1
ATOM 529 O O . ARG A 1 72 ? 13.926 -0.994 -12.175 1.00 87.62 72 ARG A O 1
ATOM 536 N N . ALA A 1 73 ? 15.681 -2.128 -11.339 1.00 90.12 73 ALA A N 1
ATOM 537 C CA . ALA A 1 73 ? 16.642 -1.857 -12.403 1.00 90.12 73 ALA A CA 1
ATOM 538 C C . ALA A 1 73 ? 16.317 -2.546 -13.743 1.00 90.12 73 ALA A C 1
ATOM 540 O O . ALA A 1 73 ? 16.988 -2.274 -14.735 1.00 90.12 73 ALA A O 1
ATOM 541 N N . ARG A 1 74 ? 15.341 -3.462 -13.780 1.00 89.81 74 ARG A N 1
ATOM 542 C CA . ARG A 1 74 ? 14.994 -4.240 -14.975 1.00 89.81 74 ARG A CA 1
ATOM 543 C C . ARG A 1 74 ? 13.903 -3.571 -15.809 1.00 89.81 74 ARG A C 1
ATOM 545 O O . ARG A 1 74 ? 13.087 -2.834 -15.264 1.00 89.81 74 ARG A O 1
ATOM 552 N N . ALA A 1 75 ? 13.866 -3.884 -17.103 1.00 90.44 75 ALA A N 1
ATOM 553 C CA . ALA A 1 75 ? 12.873 -3.394 -18.053 1.00 90.44 75 ALA A CA 1
ATOM 554 C C . ALA A 1 75 ? 11.438 -3.665 -17.563 1.00 90.44 75 ALA A C 1
ATOM 556 O O . ALA A 1 75 ? 10.980 -4.812 -17.499 1.00 90.44 75 ALA A O 1
ATOM 557 N N . ALA A 1 76 ? 10.730 -2.590 -17.216 1.00 87.31 76 ALA A N 1
ATOM 558 C CA . ALA A 1 76 ? 9.453 -2.634 -16.507 1.00 87.31 76 ALA A CA 1
ATOM 559 C C . ALA A 1 76 ? 8.310 -3.307 -17.285 1.00 87.31 76 ALA A C 1
ATOM 561 O O . ALA A 1 76 ? 7.461 -3.952 -16.677 1.00 87.31 76 ALA A O 1
ATOM 562 N N . ALA A 1 77 ? 8.273 -3.147 -18.611 1.00 88.44 77 ALA A N 1
ATOM 563 C CA . ALA A 1 77 ? 7.175 -3.638 -19.452 1.00 88.44 77 ALA A CA 1
ATOM 564 C C . ALA A 1 77 ? 7.365 -5.084 -19.943 1.00 88.44 77 ALA A C 1
ATOM 566 O O . ALA A 1 77 ? 6.402 -5.719 -20.357 1.00 88.44 77 ALA A O 1
ATOM 567 N N . GLU A 1 78 ? 8.591 -5.605 -19.875 1.00 86.88 78 GLU A N 1
ATOM 568 C CA . GLU A 1 78 ? 8.958 -6.922 -20.419 1.00 86.88 78 GLU A CA 1
ATOM 569 C C . GLU A 1 78 ? 9.170 -7.972 -19.3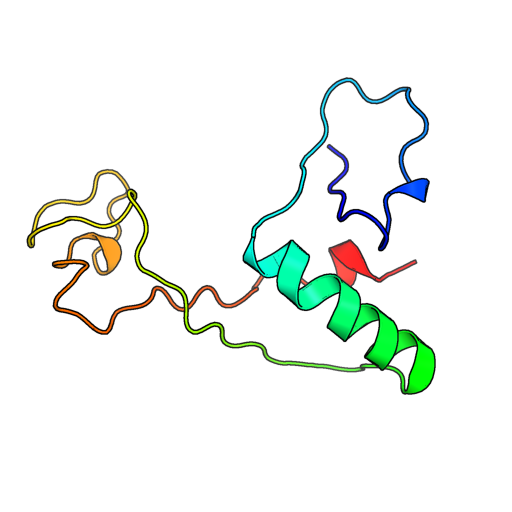25 1.00 86.88 78 GLU A C 1
ATOM 571 O O . GLU A 1 78 ? 9.217 -9.173 -19.588 1.00 86.88 78 GLU A O 1
ATOM 576 N N . THR A 1 79 ? 9.322 -7.534 -18.075 1.00 72.31 79 THR A N 1
ATOM 577 C CA . THR A 1 79 ? 9.548 -8.437 -16.953 1.00 72.31 79 THR A CA 1
ATOM 578 C C . THR A 1 79 ? 8.312 -8.509 -16.072 1.00 72.31 79 THR A C 1
ATOM 580 O O . THR A 1 79 ? 7.805 -7.508 -15.577 1.00 72.31 79 THR A O 1
ATOM 583 N N . SER A 1 80 ? 7.867 -9.729 -15.770 1.00 59.94 80 SER A N 1
ATOM 584 C CA . SER A 1 80 ? 6.862 -10.002 -14.736 1.00 59.94 80 SER A CA 1
ATOM 585 C C . SER A 1 80 ? 7.409 -9.801 -13.316 1.00 59.94 80 SER A C 1
ATOM 587 O O . SER A 1 80 ? 6.829 -10.284 -12.346 1.00 59.94 80 SER A O 1
ATOM 589 N N . PHE A 1 81 ? 8.532 -9.086 -13.165 1.00 55.22 81 PHE A N 1
ATOM 590 C CA . PHE A 1 81 ? 9.072 -8.661 -11.882 1.00 55.22 81 PHE A CA 1
ATOM 591 C C . PHE A 1 81 ? 8.245 -7.476 -11.369 1.00 55.22 81 PHE A C 1
ATOM 593 O O . PHE A 1 81 ? 8.733 -6.369 -11.145 1.00 55.22 81 PHE A O 1
ATOM 600 N N . GLN A 1 82 ? 6.952 -7.731 -11.148 1.00 52.44 82 GLN A N 1
ATOM 601 C CA . GLN A 1 82 ? 6.210 -7.015 -10.131 1.00 52.44 82 GLN A CA 1
ATOM 602 C C . GLN A 1 82 ? 7.061 -7.086 -8.874 1.00 52.44 82 GLN A C 1
ATOM 604 O O . GLN A 1 82 ? 7.380 -8.179 -8.394 1.00 52.44 82 GLN A O 1
ATOM 609 N N . LEU A 1 83 ? 7.468 -5.937 -8.335 1.00 52.62 83 LEU A N 1
ATOM 610 C CA . LEU A 1 83 ? 7.895 -5.961 -6.954 1.00 52.62 83 LEU A CA 1
ATOM 611 C C . LEU A 1 83 ? 6.750 -6.571 -6.179 1.00 52.62 83 LEU A C 1
ATOM 613 O O . LEU A 1 83 ? 5.654 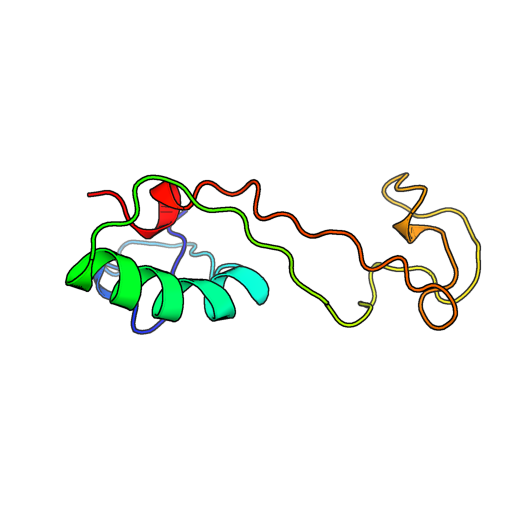-6.018 -6.150 1.00 52.62 83 LEU A O 1
ATOM 617 N N . LEU A 1 84 ? 7.030 -7.726 -5.588 1.00 47.97 84 LEU A N 1
ATOM 618 C CA . LEU A 1 84 ? 6.232 -8.291 -4.533 1.00 47.97 84 LEU A CA 1
ATOM 619 C C . LEU A 1 84 ? 6.173 -7.203 -3.461 1.00 47.97 84 LEU A C 1
ATOM 621 O O . LEU A 1 84 ? 7.053 -7.100 -2.608 1.00 47.97 84 LEU A O 1
ATOM 625 N N . GLN A 1 85 ? 5.173 -6.331 -3.540 1.00 48.38 85 GLN A N 1
ATOM 626 C CA . GLN A 1 85 ? 4.837 -5.446 -2.452 1.00 48.38 85 GLN A CA 1
ATOM 627 C C . GLN A 1 85 ? 4.092 -6.343 -1.472 1.00 48.38 85 GLN A C 1
ATOM 629 O O . GLN A 1 85 ? 2.871 -6.303 -1.344 1.00 48.38 85 GLN A O 1
ATOM 634 N N . ALA A 1 86 ? 4.842 -7.244 -0.832 1.00 40.19 86 ALA A N 1
ATOM 635 C CA . ALA A 1 86 ? 4.381 -7.846 0.393 1.00 40.19 86 ALA A CA 1
ATOM 636 C C . ALA A 1 86 ? 4.073 -6.657 1.296 1.00 40.19 86 ALA A C 1
ATOM 638 O O . ALA A 1 86 ? 4.955 -5.840 1.578 1.00 40.19 86 ALA A O 1
ATOM 639 N N . LEU A 1 87 ? 2.816 -6.511 1.710 1.00 44.41 87 LEU A N 1
ATOM 640 C CA . LEU A 1 87 ? 2.547 -5.705 2.887 1.00 44.41 87 LEU A CA 1
ATOM 641 C C . LEU A 1 87 ? 3.259 -6.412 4.045 1.00 44.41 87 LEU A C 1
ATOM 643 O O . LEU A 1 87 ? 2.706 -7.273 4.711 1.00 44.41 87 LEU A O 1
ATOM 647 N N . GLN A 1 88 ? 4.518 -6.046 4.260 1.00 38.97 88 GLN A N 1
ATOM 648 C CA . GLN A 1 88 ? 5.192 -6.143 5.547 1.00 38.97 88 GLN A CA 1
ATOM 649 C C . GLN A 1 88 ? 4.831 -4.938 6.423 1.00 38.97 88 GLN A C 1
ATOM 651 O O . GLN A 1 88 ? 5.441 -4.723 7.461 1.00 38.97 88 GLN A O 1
ATOM 656 N N . GLN A 1 89 ? 3.849 -4.130 6.008 1.00 42.03 89 GLN A N 1
ATOM 657 C CA . GLN A 1 89 ? 3.144 -3.241 6.913 1.00 42.03 89 GLN A CA 1
ATOM 658 C C . GLN A 1 89 ? 2.192 -4.134 7.708 1.00 42.03 89 GLN A C 1
ATOM 660 O O . GLN A 1 89 ? 1.297 -4.743 7.114 1.00 42.03 89 GLN A O 1
ATOM 665 N N . PRO A 1 90 ? 2.401 -4.275 9.018 1.00 46.16 90 PRO A N 1
ATOM 666 C CA . PRO A 1 90 ? 1.519 -5.084 9.824 1.00 46.16 90 PRO A CA 1
ATOM 667 C C . PRO A 1 90 ? 0.082 -4.578 9.690 1.00 46.16 90 PRO A C 1
ATOM 669 O O . PRO A 1 90 ? -0.172 -3.394 9.915 1.00 46.16 90 PRO A O 1
ATOM 672 N N . LEU A 1 91 ? -0.870 -5.472 9.390 1.00 50.66 91 LEU A N 1
ATOM 673 C CA . LEU A 1 91 ? -2.302 -5.143 9.452 1.00 50.66 91 LEU A CA 1
ATOM 674 C C . LEU A 1 91 ? -2.676 -4.512 10.802 1.00 50.66 91 LEU A C 1
ATOM 676 O O . LEU A 1 91 ? -3.645 -3.761 10.878 1.00 50.66 91 LEU A O 1
ATOM 680 N N . HIS A 1 92 ? -1.882 -4.760 11.850 1.00 55.34 92 HIS A N 1
ATOM 681 C CA . HIS A 1 92 ? -2.125 -4.166 13.150 1.00 55.34 92 HIS A CA 1
ATOM 682 C C . HIS A 1 92 ? -2.123 -2.637 13.169 1.00 55.34 92 HIS A C 1
ATOM 684 O O . HIS A 1 92 ? -2.843 -2.058 13.968 1.00 55.34 92 HIS A O 1
ATOM 690 N N . LEU A 1 93 ? -1.374 -1.975 12.279 1.00 46.06 93 LEU A N 1
ATOM 691 C CA . LEU A 1 93 ? -1.334 -0.508 12.218 1.00 46.06 93 LEU A CA 1
ATOM 692 C C . LEU A 1 93 ? -2.626 0.110 11.664 1.00 46.06 93 LEU A C 1
ATOM 694 O O . LEU A 1 93 ? -2.816 1.316 11.787 1.00 46.06 93 LEU A O 1
ATOM 698 N N . LEU A 1 94 ? -3.488 -0.692 11.031 1.00 53.78 94 LEU A N 1
ATOM 699 C CA . LEU A 1 94 ? -4.752 -0.243 10.437 1.00 53.78 94 LEU A CA 1
ATOM 700 C C . LEU A 1 94 ? -5.985 -0.732 11.208 1.00 53.78 94 LEU A C 1
ATOM 702 O O . LEU A 1 94 ? -7.054 -0.157 11.027 1.00 53.78 94 LEU A O 1
ATOM 706 N N . PHE A 1 95 ? -5.851 -1.780 12.031 1.00 54.97 95 PHE A N 1
ATOM 707 C CA . PHE A 1 95 ? -6.997 -2.504 12.600 1.00 54.97 95 PHE A CA 1
ATOM 708 C C . PHE A 1 95 ? -6.941 -2.782 14.101 1.00 54.97 95 PHE A C 1
ATOM 710 O O . PHE A 1 95 ? -7.947 -3.246 14.634 1.00 54.97 95 PHE A O 1
ATOM 717 N N . LEU A 1 96 ? -5.820 -2.543 14.790 1.00 38.00 96 LEU A N 1
ATOM 718 C CA . LEU A 1 96 ? -5.785 -2.752 16.238 1.00 38.00 96 LEU A CA 1
ATOM 719 C C . LEU A 1 96 ? -6.127 -1.459 16.975 1.00 38.00 96 LEU A C 1
ATOM 721 O O . LEU A 1 96 ? -5.334 -0.518 17.005 1.00 38.00 96 LEU A O 1
ATOM 725 N N . ASN A 1 97 ? -7.323 -1.467 17.565 1.00 36.59 97 ASN A N 1
ATOM 726 C CA . ASN A 1 97 ? -7.503 -0.927 18.911 1.00 36.59 97 ASN A CA 1
ATOM 727 C C . ASN A 1 97 ? -6.648 -1.721 19.906 1.00 36.59 97 ASN A C 1
ATOM 729 O O . ASN A 1 97 ? -6.503 -2.950 19.696 1.00 36.59 97 ASN A O 1
#